Protein AF-A0A522VR78-F1 (afdb_monomer_lite)

Structure (mmCIF, N/CA/C/O backbone):
data_AF-A0A522VR78-F1
#
_entry.id   AF-A0A522VR78-F1
#
loop_
_atom_site.group_PDB
_atom_site.id
_atom_site.type_symbol
_atom_site.label_atom_id
_atom_site.label_alt_id
_atom_site.label_comp_id
_atom_site.label_asym_id
_atom_site.label_entity_id
_atom_site.label_seq_id
_atom_site.pdbx_PDB_ins_code
_atom_site.Cartn_x
_atom_site.Cartn_y
_atom_site.Cartn_z
_atom_site.occupancy
_atom_site.B_iso_or_equiv
_atom_site.auth_s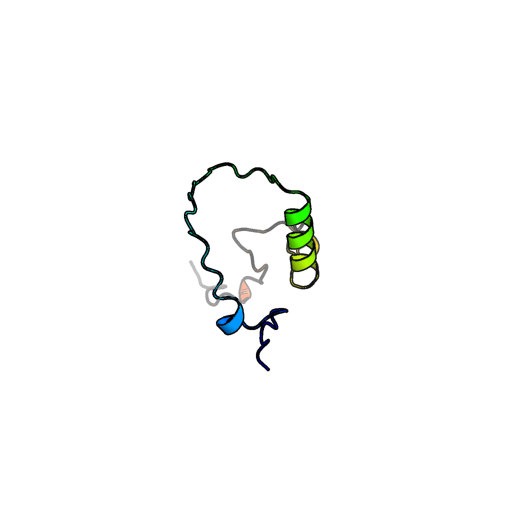eq_id
_atom_site.auth_comp_id
_atom_site.auth_asym_id
_atom_site.auth_atom_id
_atom_site.pdbx_PDB_model_num
ATOM 1 N N . MET A 1 1 ? 30.943 -1.741 2.270 1.00 36.09 1 MET A N 1
ATOM 2 C CA . MET A 1 1 ? 31.760 -1.742 1.038 1.00 36.09 1 MET A CA 1
ATOM 3 C C . MET A 1 1 ? 31.044 -0.881 0.010 1.00 36.09 1 MET A C 1
ATOM 5 O O . MET A 1 1 ? 29.879 -1.146 -0.243 1.00 36.09 1 MET A O 1
ATOM 9 N N . SER A 1 2 ? 31.679 0.189 -0.472 1.00 40.69 2 SER A N 1
ATOM 10 C CA . SER A 1 2 ? 31.083 1.165 -1.398 1.00 40.69 2 SER A CA 1
ATOM 11 C C . SER A 1 2 ? 31.229 0.692 -2.848 1.00 40.69 2 SER A C 1
ATOM 13 O O . SER A 1 2 ? 32.315 0.267 -3.246 1.00 40.69 2 SER A O 1
ATOM 15 N N . THR A 1 3 ? 30.148 0.746 -3.624 1.00 47.97 3 THR A N 1
ATOM 16 C CA . THR A 1 3 ? 30.137 0.396 -5.049 1.00 47.97 3 THR A CA 1
ATOM 17 C C . THR A 1 3 ? 30.807 1.515 -5.848 1.00 47.97 3 THR A C 1
ATOM 19 O O . THR A 1 3 ? 30.210 2.559 -6.096 1.00 47.97 3 THR A O 1
ATOM 22 N N . LEU A 1 4 ? 32.061 1.307 -6.252 1.00 59.72 4 LEU A N 1
ATOM 23 C CA . LEU A 1 4 ? 32.741 2.161 -7.227 1.00 59.72 4 LEU A CA 1
ATOM 24 C C . LEU A 1 4 ? 32.145 1.893 -8.614 1.00 59.72 4 LEU A C 1
ATOM 26 O O . LEU A 1 4 ? 32.281 0.791 -9.148 1.00 59.72 4 LEU A O 1
ATOM 30 N N . TYR A 1 5 ? 31.490 2.895 -9.199 1.00 61.03 5 TYR A N 1
ATOM 31 C CA . TYR A 1 5 ? 31.036 2.843 -10.587 1.00 61.03 5 TYR A CA 1
ATOM 32 C C . TYR A 1 5 ? 32.260 2.760 -11.510 1.00 61.03 5 TYR A C 1
ATOM 34 O O . TYR A 1 5 ? 32.980 3.738 -11.701 1.00 61.03 5 TYR A O 1
ATOM 42 N N . ARG A 1 6 ? 32.525 1.571 -12.061 1.00 53.03 6 ARG A N 1
ATOM 43 C CA . ARG A 1 6 ? 33.540 1.371 -13.102 1.00 53.03 6 ARG A CA 1
ATOM 44 C C . ARG A 1 6 ? 32.956 1.787 -14.445 1.00 53.03 6 ARG A C 1
ATOM 46 O O . ARG A 1 6 ? 32.236 1.018 -15.075 1.00 53.03 6 ARG A O 1
ATOM 53 N N . TYR A 1 7 ? 33.274 2.999 -14.876 1.00 59.78 7 TYR A N 1
ATOM 54 C CA . TYR A 1 7 ? 33.096 3.382 -16.271 1.00 59.78 7 TYR A CA 1
ATOM 55 C C . TYR A 1 7 ? 34.120 2.639 -17.140 1.00 59.78 7 TYR A C 1
ATOM 57 O O . TYR A 1 7 ? 35.228 2.345 -16.691 1.00 59.78 7 TYR A O 1
ATOM 65 N N . VAL A 1 8 ? 33.734 2.307 -18.376 1.00 68.00 8 VAL A N 1
ATOM 66 C CA . VAL A 1 8 ? 34.589 1.584 -19.342 1.00 68.00 8 VAL A CA 1
ATOM 67 C C . VAL A 1 8 ? 35.833 2.401 -19.719 1.00 68.00 8 VAL A C 1
ATOM 69 O O . VAL A 1 8 ? 36.848 1.826 -20.095 1.00 68.00 8 VAL A O 1
ATOM 72 N N . LEU A 1 9 ? 35.775 3.727 -19.561 1.00 65.56 9 LEU A N 1
ATOM 73 C CA . LEU A 1 9 ? 36.899 4.648 -19.715 1.00 65.56 9 LEU A CA 1
ATOM 74 C C . LEU A 1 9 ? 36.929 5.631 -18.528 1.00 65.56 9 LEU A C 1
ATOM 76 O O . LEU A 1 9 ? 35.852 6.035 -18.073 1.00 65.56 9 LEU A O 1
ATOM 80 N N . PRO A 1 10 ? 38.114 6.025 -18.024 1.00 71.62 10 PRO A N 1
ATOM 81 C CA . PRO A 1 10 ? 38.246 7.043 -16.982 1.00 71.62 10 PRO A CA 1
ATOM 82 C C . PRO A 1 10 ? 37.562 8.362 -17.371 1.00 71.62 10 PRO A C 1
ATOM 84 O O . PRO A 1 10 ? 37.656 8.825 -18.512 1.00 71.62 10 PRO A O 1
ATOM 87 N N . VAL A 1 11 ? 36.871 8.995 -16.420 1.00 66.50 11 VAL A N 1
ATOM 88 C CA . VAL A 1 11 ? 36.168 10.274 -16.651 1.00 66.50 11 VAL A CA 1
ATOM 89 C C . VAL A 1 11 ? 37.168 11.369 -17.038 1.00 66.50 11 VAL A C 1
ATOM 91 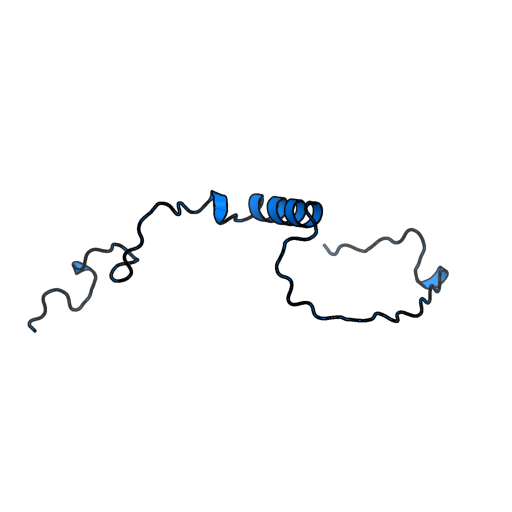O O . VAL A 1 11 ? 36.897 12.197 -17.908 1.00 66.50 11 VAL A O 1
ATOM 94 N N . GLU A 1 12 ? 38.353 11.314 -16.439 1.00 73.06 12 GLU A N 1
ATOM 95 C CA . GLU A 1 12 ? 39.486 12.200 -16.672 1.00 73.06 12 GLU A CA 1
ATOM 96 C C . GLU A 1 12 ? 40.038 12.086 -18.098 1.00 73.06 12 GLU A C 1
ATOM 98 O O . GLU A 1 12 ? 40.518 13.080 -18.624 1.00 73.06 12 GLU A O 1
ATOM 103 N N . GLU A 1 13 ? 39.948 10.914 -18.737 1.00 71.06 13 GLU A N 1
ATOM 104 C CA . GLU A 1 13 ? 40.421 10.701 -20.114 1.00 71.06 13 GLU A CA 1
ATOM 105 C C . GLU A 1 13 ? 39.387 11.133 -21.154 1.00 71.06 13 GLU A C 1
ATOM 107 O O . GLU A 1 13 ? 39.728 11.630 -22.226 1.00 71.06 13 GLU A O 1
ATOM 112 N N . THR A 1 14 ? 38.104 10.937 -20.852 1.00 76.31 14 THR A N 1
ATOM 113 C CA . THR A 1 14 ? 37.039 11.183 -21.828 1.00 76.31 14 THR A CA 1
ATOM 114 C C . THR A 1 14 ? 36.682 12.664 -21.933 1.00 76.31 14 THR A C 1
ATOM 116 O O . THR A 1 14 ? 36.334 13.123 -23.019 1.00 76.31 14 THR A O 1
ATOM 119 N N . HIS A 1 15 ? 36.767 13.430 -20.837 1.00 71.25 15 HIS A N 1
ATOM 120 C CA . HIS A 1 15 ? 36.353 14.841 -20.779 1.00 71.25 15 HIS A CA 1
ATOM 121 C C . HIS A 1 15 ? 34.956 15.100 -21.370 1.00 71.25 15 HIS A C 1
ATOM 123 O O . HIS A 1 15 ? 34.690 16.183 -21.901 1.00 71.25 15 HIS A O 1
ATOM 129 N N . TRP A 1 16 ? 34.054 14.116 -21.308 1.00 76.19 16 TRP A N 1
ATOM 130 C CA . TRP A 1 16 ? 32.732 14.242 -21.909 1.00 76.19 16 TRP A CA 1
ATOM 131 C C . TRP A 1 16 ? 31.962 15.383 -21.244 1.00 76.19 16 TRP A C 1
ATOM 133 O O . TRP A 1 16 ? 31.545 15.302 -20.090 1.00 76.19 16 TRP A O 1
ATOM 143 N N . LYS A 1 17 ? 31.769 16.463 -22.000 1.00 72.75 17 LYS A N 1
ATOM 144 C CA . LYS A 1 17 ? 30.892 17.573 -21.642 1.00 72.75 17 LYS A CA 1
ATOM 145 C C . LYS A 1 17 ? 29.663 17.484 -22.525 1.00 72.75 17 LYS A C 1
ATOM 147 O O . LYS A 1 17 ? 29.744 17.752 -23.721 1.00 72.75 17 LYS A O 1
ATOM 152 N N . PHE A 1 18 ? 28.528 17.124 -21.944 1.00 72.44 18 PHE A N 1
ATOM 153 C CA . PHE A 1 18 ? 27.244 17.296 -22.609 1.00 72.44 18 PHE A CA 1
ATOM 154 C C . PHE A 1 18 ? 26.611 18.598 -22.118 1.00 72.44 18 PHE A C 1
ATOM 156 O O . PHE A 1 18 ? 26.701 18.951 -20.942 1.00 72.44 18 PHE A O 1
ATOM 163 N N . GLN A 1 19 ? 25.993 19.341 -23.030 1.00 75.25 19 GLN A N 1
ATOM 164 C CA . GLN A 1 19 ? 25.195 20.511 -22.680 1.00 75.25 19 GLN A CA 1
ATOM 165 C C . GLN A 1 19 ? 23.896 19.997 -22.052 1.00 75.25 19 GLN A C 1
ATOM 167 O O . GLN A 1 19 ? 22.943 19.679 -22.759 1.00 75.25 19 GLN A O 1
ATOM 172 N N . GLY A 1 20 ? 23.896 19.825 -20.728 1.00 72.19 20 GLY A N 1
ATOM 173 C CA . GLY A 1 20 ? 22.790 19.264 -19.949 1.00 72.19 20 GLY A CA 1
ATOM 174 C C . GLY A 1 20 ? 21.603 20.212 -19.833 1.00 72.19 20 GLY A C 1
ATOM 175 O O . GLY A 1 20 ? 21.243 20.621 -18.734 1.00 72.19 20 GLY A O 1
ATOM 176 N N . ARG A 1 21 ? 21.006 20.598 -20.963 1.00 78.62 21 ARG A N 1
ATOM 177 C CA . ARG A 1 21 ? 19.764 21.366 -20.968 1.00 78.62 21 ARG A CA 1
ATOM 178 C C . ARG A 1 21 ? 18.600 20.383 -20.906 1.00 78.62 21 ARG A C 1
ATOM 180 O O . ARG A 1 21 ? 18.272 19.761 -21.912 1.00 78.62 21 ARG A O 1
ATOM 187 N N . SER A 1 22 ? 18.016 20.215 -19.724 1.00 81.31 22 SER A N 1
ATOM 188 C CA . SER A 1 22 ? 16.808 19.412 -19.532 1.00 81.31 22 SER A CA 1
ATOM 189 C C . SER A 1 22 ? 15.614 20.311 -19.251 1.00 81.31 22 SER A C 1
ATOM 191 O O . SER A 1 22 ? 15.643 21.102 -18.307 1.00 81.31 22 SER A O 1
ATOM 193 N N . ASP A 1 23 ? 14.553 20.141 -20.027 1.00 83.00 23 ASP A N 1
ATOM 194 C CA . ASP A 1 23 ? 13.269 20.770 -19.752 1.00 83.00 23 ASP A CA 1
ATOM 195 C C . ASP A 1 23 ? 12.507 19.901 -18.743 1.00 83.00 23 ASP A C 1
ATOM 197 O O . ASP A 1 23 ? 12.314 18.703 -18.952 1.00 83.00 23 ASP A O 1
ATOM 201 N N . THR A 1 24 ? 12.109 20.491 -17.614 1.00 81.81 24 THR A N 1
ATOM 202 C CA . THR A 1 24 ? 11.288 19.810 -16.602 1.00 81.81 24 THR A CA 1
ATOM 203 C C . THR A 1 24 ? 9.846 20.245 -16.783 1.00 81.81 24 THR A C 1
ATOM 205 O O . THR A 1 24 ? 9.546 21.435 -16.742 1.00 81.81 24 THR A O 1
ATOM 208 N N . THR A 1 25 ? 8.943 19.291 -16.989 1.00 81.94 25 THR A N 1
ATOM 209 C CA . THR A 1 25 ? 7.505 19.550 -17.102 1.00 81.94 25 THR A CA 1
ATOM 210 C C . THR A 1 25 ? 6.777 18.763 -16.026 1.00 81.94 25 THR A C 1
ATOM 212 O O . THR A 1 25 ? 6.988 17.560 -15.885 1.00 81.94 25 THR A O 1
ATOM 215 N N . PHE A 1 26 ? 5.922 19.444 -15.267 1.00 82.50 26 PHE A N 1
ATOM 216 C CA . PHE A 1 26 ? 5.007 18.789 -14.341 1.00 82.50 26 PHE A CA 1
ATOM 217 C C . PHE A 1 26 ? 3.782 18.309 -15.114 1.00 82.50 26 PHE A C 1
ATOM 219 O O . PHE A 1 26 ? 3.206 19.056 -15.903 1.00 82.50 26 PHE A O 1
ATOM 226 N N . THR A 1 27 ? 3.398 17.059 -14.886 1.00 76.19 27 THR A N 1
ATOM 227 C CA . THR A 1 27 ? 2.154 16.484 -15.393 1.00 76.19 27 THR A CA 1
ATOM 228 C C . THR A 1 27 ? 1.294 16.062 -14.211 1.00 76.19 27 THR A C 1
ATOM 230 O O . THR A 1 27 ? 1.812 15.575 -13.208 1.00 76.19 27 THR A O 1
ATOM 233 N N . TRP A 1 28 ? -0.014 16.248 -14.343 1.00 85.06 28 TRP A N 1
ATOM 234 C CA . TRP A 1 28 ? -1.033 15.744 -13.417 1.00 85.06 28 TRP A CA 1
ATOM 235 C C . TRP A 1 28 ? -1.772 14.570 -14.057 1.00 85.06 28 TRP A C 1
ATOM 237 O O . TRP A 1 28 ? -2.986 14.437 -13.940 1.00 85.06 28 TRP A O 1
ATOM 247 N N . ASP A 1 29 ? -1.024 13.761 -14.801 1.00 78.56 29 ASP A N 1
ATOM 248 C CA . ASP A 1 29 ? -1.496 12.481 -15.293 1.00 78.56 29 ASP A CA 1
ATOM 249 C C . ASP A 1 29 ? -0.988 11.392 -14.353 1.00 78.56 29 ASP A C 1
ATOM 251 O O . ASP A 1 29 ? 0.223 11.208 -14.200 1.00 78.56 29 ASP A O 1
ATOM 255 N N . TYR A 1 30 ? -1.932 10.728 -13.698 1.00 77.19 30 TYR A N 1
ATOM 256 C CA . TYR A 1 30 ? -1.687 9.654 -12.745 1.00 77.19 30 TYR A CA 1
ATOM 257 C C . TYR A 1 30 ? -1.861 8.270 -13.381 1.00 77.19 30 TYR A C 1
ATOM 259 O O . TYR A 1 30 ? -1.673 7.266 -12.692 1.00 77.19 30 TYR A O 1
ATOM 267 N N . ASP A 1 31 ? -2.188 8.201 -14.676 1.00 79.44 31 ASP A N 1
ATOM 268 C CA . ASP A 1 31 ? -2.277 6.937 -15.38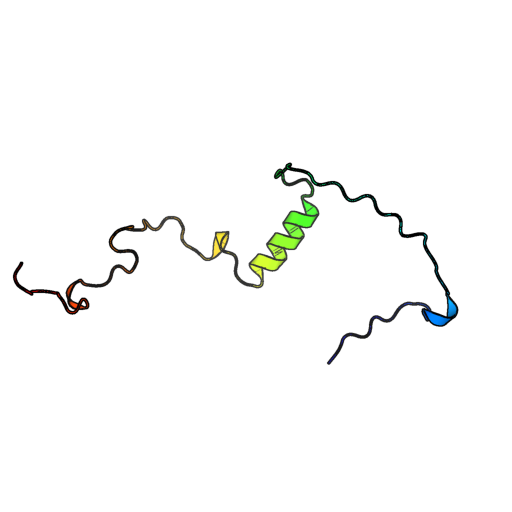8 1.00 79.44 31 ASP A CA 1
ATOM 269 C C . ASP A 1 31 ? -0.898 6.295 -15.516 1.00 79.44 31 ASP A C 1
ATOM 271 O O . ASP A 1 31 ? 0.143 6.932 -15.730 1.00 79.44 31 ASP A O 1
ATOM 275 N N . ALA A 1 32 ? -0.888 4.975 -15.394 1.00 69.69 32 ALA A N 1
ATOM 276 C CA . ALA A 1 32 ? 0.335 4.215 -15.449 1.00 69.69 32 ALA A CA 1
ATOM 277 C C . ALA A 1 32 ? 0.813 4.082 -16.903 1.00 69.69 32 ALA A C 1
ATOM 279 O O . ALA A 1 32 ? 0.352 3.241 -17.665 1.00 69.69 32 ALA A O 1
ATOM 280 N N . ARG A 1 33 ? 1.745 4.949 -17.307 1.00 72.62 33 ARG A N 1
ATOM 281 C CA . ARG A 1 33 ? 2.187 5.056 -18.710 1.00 72.62 33 ARG A CA 1
ATOM 282 C C . ARG A 1 33 ? 3.244 4.040 -19.146 1.00 72.62 33 ARG A C 1
ATOM 284 O O . ARG A 1 33 ? 3.552 3.961 -20.332 1.00 72.62 33 ARG A O 1
ATOM 291 N N . SER A 1 34 ? 3.853 3.309 -18.215 1.00 84.81 34 SER A N 1
ATOM 292 C CA . SER A 1 34 ? 4.929 2.364 -18.528 1.00 84.81 34 SER A CA 1
ATOM 293 C C . SER A 1 34 ? 4.758 1.060 -17.763 1.00 84.81 34 SER A C 1
ATOM 295 O O . SER A 1 34 ? 5.183 0.936 -16.613 1.00 84.81 34 SER A O 1
ATOM 297 N N . ASP A 1 35 ? 4.189 0.069 -18.445 1.00 86.94 35 ASP A N 1
ATOM 298 C CA . ASP A 1 35 ? 4.012 -1.288 -17.922 1.00 86.94 35 ASP A CA 1
ATOM 299 C C . ASP A 1 35 ? 5.323 -1.891 -17.410 1.00 86.94 35 ASP A C 1
ATOM 301 O O . ASP A 1 35 ? 5.335 -2.622 -16.423 1.00 86.94 35 ASP A O 1
ATOM 305 N N . ASP A 1 36 ? 6.450 -1.584 -18.051 1.00 88.25 36 ASP A N 1
ATOM 306 C CA . ASP A 1 36 ? 7.747 -2.130 -17.653 1.00 88.25 36 ASP A CA 1
ATOM 307 C C . ASP A 1 36 ? 8.277 -1.499 -16.360 1.00 88.25 36 ASP A C 1
ATOM 309 O O . ASP A 1 36 ? 8.816 -2.213 -15.509 1.00 88.25 36 ASP A O 1
ATOM 313 N N . LEU A 1 37 ? 8.067 -0.193 -16.152 1.00 88.44 37 LEU A N 1
ATOM 314 C CA . LEU A 1 37 ? 8.394 0.453 -14.877 1.00 88.44 37 LEU A CA 1
ATOM 315 C C . LEU A 1 37 ? 7.478 -0.035 -13.751 1.00 88.44 37 LEU A C 1
ATOM 317 O O . LEU A 1 37 ? 7.959 -0.273 -12.641 1.00 88.44 37 LEU A O 1
ATOM 321 N N . LEU A 1 38 ? 6.192 -0.260 -14.035 1.00 89.69 38 LEU A N 1
ATOM 322 C CA . LEU A 1 38 ? 5.267 -0.862 -13.073 1.00 89.69 38 LEU A CA 1
ATOM 323 C C . LEU A 1 38 ? 5.702 -2.272 -12.672 1.00 89.69 38 LEU A C 1
ATOM 325 O O . LEU A 1 38 ? 5.747 -2.583 -11.484 1.00 89.69 38 LEU A O 1
ATOM 329 N N . LYS A 1 39 ? 6.084 -3.116 -13.639 1.00 90.56 39 LYS A N 1
ATOM 330 C CA . LYS A 1 39 ? 6.609 -4.466 -13.368 1.00 90.56 39 LYS A CA 1
ATOM 331 C C . LYS A 1 39 ? 7.877 -4.415 -12.520 1.00 90.56 39 LYS A C 1
ATOM 333 O O . LYS A 1 39 ? 8.029 -5.221 -11.601 1.00 90.56 39 LYS A O 1
ATOM 338 N N . LEU A 1 40 ? 8.786 -3.478 -12.807 1.00 89.69 40 LEU A N 1
ATOM 339 C CA . LEU A 1 40 ? 10.008 -3.301 -12.023 1.00 89.69 40 LEU A CA 1
ATOM 340 C C . LEU A 1 40 ? 9.685 -2.915 -10.574 1.00 89.69 40 LEU A C 1
ATOM 342 O O . LEU A 1 40 ? 10.221 -3.521 -9.645 1.00 89.69 40 LEU A O 1
ATOM 346 N N . TYR A 1 41 ? 8.783 -1.951 -10.385 1.00 88.25 41 TYR A N 1
ATOM 347 C CA . TYR A 1 41 ? 8.325 -1.531 -9.065 1.00 88.25 41 TYR A CA 1
ATOM 348 C C . TYR A 1 41 ? 7.645 -2.681 -8.304 1.00 88.25 41 TYR A C 1
ATOM 350 O O . TYR A 1 41 ? 8.017 -2.965 -7.164 1.00 88.25 41 TYR A O 1
ATOM 358 N N . ALA A 1 42 ? 6.732 -3.414 -8.951 1.00 88.44 42 ALA A N 1
ATOM 359 C CA . ALA A 1 42 ? 6.046 -4.570 -8.371 1.00 88.44 42 ALA A CA 1
ATOM 360 C C . ALA A 1 42 ? 7.028 -5.669 -7.928 1.00 88.44 42 ALA A C 1
ATOM 362 O O . ALA A 1 42 ? 6.924 -6.189 -6.817 1.00 88.44 42 ALA A O 1
ATOM 363 N N . LYS A 1 43 ? 8.049 -5.967 -8.744 1.00 90.94 43 LYS A N 1
ATOM 364 C CA . LYS A 1 43 ? 9.108 -6.927 -8.392 1.00 90.94 43 LYS A CA 1
ATOM 365 C C . LYS A 1 43 ? 9.922 -6.484 -7.171 1.00 90.94 43 LYS A C 1
ATOM 367 O O . LYS A 1 43 ? 10.372 -7.330 -6.395 1.00 90.94 43 LYS A O 1
ATOM 372 N N . GLY A 1 44 ? 10.127 -5.176 -7.013 1.00 89.56 44 GLY A N 1
ATOM 373 C CA . GLY A 1 44 ? 10.755 -4.587 -5.832 1.00 89.56 44 GLY A CA 1
ATOM 374 C C . GLY A 1 44 ? 9.896 -4.764 -4.580 1.00 89.56 44 GLY A C 1
ATOM 375 O O . GLY A 1 44 ? 10.388 -5.294 -3.584 1.00 89.56 44 GLY A O 1
ATOM 376 N N . LYS A 1 45 ? 8.607 -4.399 -4.656 1.00 93.31 45 LYS A N 1
ATOM 377 C CA . LYS A 1 45 ? 7.643 -4.574 -3.555 1.00 93.31 45 LYS A CA 1
ATOM 378 C C . LYS A 1 45 ? 7.572 -6.025 -3.079 1.00 93.31 45 LYS A C 1
ATOM 380 O O . LYS A 1 45 ? 7.708 -6.285 -1.888 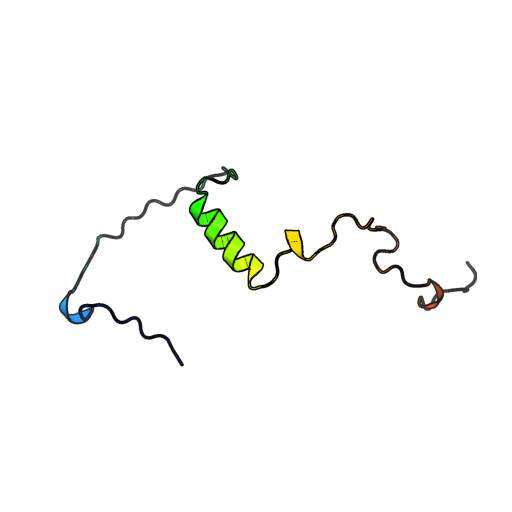1.00 93.31 45 LYS A O 1
ATOM 385 N N . GLN A 1 46 ? 7.435 -6.976 -4.007 1.00 88.69 46 GLN A N 1
ATOM 386 C CA . GLN A 1 46 ? 7.267 -8.399 -3.687 1.00 88.69 46 GLN A CA 1
ATOM 387 C C . GLN A 1 46 ? 8.439 -8.977 -2.870 1.00 88.69 46 GLN A C 1
ATOM 389 O O . GLN A 1 46 ? 8.229 -9.791 -1.969 1.00 88.69 46 GLN A O 1
ATOM 394 N N . GLN A 1 47 ? 9.671 -8.542 -3.162 1.00 86.38 47 GLN A N 1
ATOM 395 C CA . GLN A 1 47 ? 10.880 -8.966 -2.441 1.00 86.38 47 GLN A CA 1
ATOM 396 C C . GLN A 1 47 ? 11.086 -8.248 -1.100 1.00 86.38 47 GLN A C 1
ATOM 398 O O . GLN A 1 47 ? 11.941 -8.656 -0.317 1.00 86.38 47 GLN A O 1
ATOM 403 N N . GLN A 1 48 ? 10.318 -7.196 -0.829 1.00 87.31 48 GLN A N 1
ATOM 404 C CA . GLN A 1 48 ? 10.301 -6.502 0.452 1.00 87.31 48 GLN A CA 1
ATOM 405 C C . GLN A 1 48 ? 8.972 -6.790 1.161 1.00 87.31 48 GLN A C 1
ATOM 407 O O . GLN A 1 48 ? 8.711 -7.918 1.589 1.00 87.31 48 GLN A O 1
ATOM 412 N N . TRP A 1 49 ? 8.134 -5.763 1.273 1.00 88.06 49 TRP A N 1
ATOM 413 C CA . TRP A 1 49 ? 6.789 -5.820 1.801 1.00 88.06 49 TRP A CA 1
ATOM 414 C C . TRP A 1 49 ? 5.828 -5.301 0.730 1.00 88.06 49 TRP A C 1
ATOM 416 O O . TRP A 1 49 ? 5.967 -4.175 0.252 1.00 88.06 49 TRP A O 1
ATOM 426 N N . ASP A 1 50 ? 4.877 -6.145 0.340 1.00 92.44 50 ASP A N 1
ATOM 427 C CA . ASP A 1 50 ? 3.873 -5.833 -0.671 1.00 92.44 50 ASP A CA 1
ATOM 428 C C . ASP A 1 50 ? 2.485 -5.857 -0.037 1.00 92.44 50 ASP A C 1
ATOM 430 O O . ASP A 1 50 ? 1.961 -6.917 0.304 1.00 92.44 50 ASP A O 1
ATOM 434 N N . ALA A 1 51 ? 1.913 -4.670 0.142 1.00 89.88 51 ALA A N 1
ATOM 435 C CA . ALA A 1 51 ? 0.626 -4.483 0.798 1.00 89.88 51 ALA A CA 1
ATOM 436 C C . ALA A 1 51 ? -0.520 -5.207 0.076 1.00 89.88 51 ALA A C 1
ATOM 438 O O . ALA A 1 51 ? -1.449 -5.666 0.730 1.00 89.88 51 ALA A O 1
ATOM 439 N N . GLU A 1 52 ? -0.449 -5.344 -1.252 1.00 90.38 52 GLU A N 1
ATOM 440 C CA . GLU A 1 52 ? -1.495 -6.003 -2.049 1.00 90.38 52 GLU A CA 1
ATOM 441 C C . GLU A 1 52 ? -1.624 -7.493 -1.728 1.00 90.38 52 GLU A C 1
ATOM 443 O O . GLU A 1 52 ? -2.721 -8.039 -1.776 1.00 90.38 52 GLU A O 1
ATOM 448 N N . SER A 1 53 ? -0.510 -8.154 -1.405 1.00 90.75 53 SER A N 1
ATOM 449 C CA . SER A 1 53 ? -0.468 -9.603 -1.192 1.00 90.75 53 SER A CA 1
ATOM 450 C C . SER A 1 53 ? -0.291 -10.011 0.268 1.00 90.75 53 SER A C 1
ATOM 452 O O . SER A 1 53 ? -0.595 -11.149 0.621 1.00 90.75 53 SER A O 1
ATOM 454 N N . ARG A 1 54 ? 0.229 -9.122 1.122 1.00 91.50 54 ARG A N 1
ATOM 455 C CA . ARG A 1 54 ? 0.553 -9.447 2.521 1.00 91.50 54 ARG A CA 1
ATOM 456 C C . ARG A 1 54 ? -0.457 -8.949 3.545 1.00 91.50 54 ARG A C 1
ATOM 458 O O . ARG A 1 54 ? -0.393 -9.410 4.681 1.00 91.50 54 ARG A O 1
ATOM 465 N N . ILE A 1 55 ? -1.338 -8.021 3.182 1.00 90.12 55 ILE A N 1
ATOM 466 C CA . ILE A 1 55 ? -2.447 -7.594 4.039 1.00 90.12 55 ILE A CA 1
ATOM 467 C C . ILE A 1 55 ? -3.715 -8.283 3.543 1.00 90.12 55 ILE A C 1
ATOM 469 O O . ILE A 1 55 ? -4.025 -8.235 2.353 1.00 90.12 55 ILE A O 1
ATOM 473 N N . ASP A 1 56 ? -4.453 -8.906 4.460 1.00 90.88 56 ASP A N 1
ATOM 474 C CA . ASP A 1 56 ? -5.809 -9.363 4.182 1.00 90.88 56 ASP A CA 1
ATOM 475 C C . ASP A 1 56 ? -6.773 -8.175 4.262 1.00 90.88 56 ASP A C 1
ATOM 477 O O . ASP A 1 56 ? -7.256 -7.801 5.328 1.00 90.88 56 ASP A O 1
ATOM 481 N N . TRP A 1 57 ? -7.025 -7.562 3.110 1.00 91.31 57 TRP A N 1
ATOM 482 C CA . TRP A 1 57 ? -7.949 -6.436 2.979 1.00 91.31 57 TRP A CA 1
ATOM 483 C C . TRP A 1 57 ? -9.423 -6.833 3.080 1.00 91.31 57 TRP A C 1
ATOM 485 O O . TRP A 1 57 ? -10.280 -5.954 3.052 1.00 91.31 57 TRP A O 1
ATOM 495 N N . SER A 1 58 ? -9.738 -8.131 3.150 1.00 91.81 58 SER A N 1
ATOM 496 C CA . SER A 1 58 ? -11.118 -8.580 3.350 1.00 91.81 58 SER A CA 1
ATOM 497 C C . SER A 1 58 ? -11.569 -8.473 4.806 1.00 91.81 58 SER A C 1
ATOM 499 O O . SER A 1 58 ? -12.770 -8.520 5.069 1.00 91.81 58 SER A O 1
ATOM 501 N N . LEU A 1 59 ? -10.626 -8.301 5.741 1.00 88.75 59 LEU A N 1
ATOM 502 C CA . LEU A 1 59 ? -10.928 -8.091 7.148 1.00 88.75 59 LEU A CA 1
ATOM 503 C C . LEU A 1 59 ? -11.631 -6.743 7.348 1.00 88.75 59 LEU A C 1
ATOM 505 O O . LEU A 1 59 ? -11.118 -5.692 6.961 1.00 88.75 59 LEU A O 1
ATOM 509 N N . GLU A 1 60 ? -12.796 -6.783 7.986 1.00 86.25 60 GLU A N 1
ATOM 510 C CA . GLU A 1 60 ? -13.526 -5.583 8.375 1.00 86.25 60 GLU A CA 1
ATOM 511 C C . GLU A 1 60 ? -12.780 -4.867 9.508 1.00 86.25 60 GLU A C 1
ATOM 513 O O . GLU A 1 60 ? -12.431 -5.470 10.525 1.00 86.25 60 GLU A O 1
ATOM 518 N N . VAL A 1 61 ? -12.503 -3.579 9.307 1.00 86.62 61 VAL A N 1
ATOM 519 C CA . VAL A 1 61 ? -11.854 -2.725 10.304 1.00 86.62 61 VAL A CA 1
ATOM 520 C C . VAL A 1 61 ? -12.940 -1.958 11.039 1.00 86.62 61 VAL A C 1
ATOM 522 O O . VAL A 1 61 ? -13.629 -1.145 10.423 1.00 86.62 61 VAL A O 1
ATOM 525 N N . ASP A 1 62 ? -13.061 -2.193 12.342 1.00 87.81 62 ASP A N 1
ATOM 526 C CA . ASP A 1 62 ? -13.898 -1.385 13.224 1.00 87.81 62 ASP A CA 1
ATOM 527 C C . ASP A 1 62 ? -13.181 -0.045 13.505 1.00 87.81 62 ASP A C 1
ATOM 529 O O . ASP A 1 62 ? -12.089 -0.046 14.080 1.00 87.81 62 ASP A O 1
ATOM 533 N N . PRO A 1 63 ? -13.725 1.110 13.074 1.00 87.88 63 PRO A N 1
ATOM 534 C CA . PRO A 1 63 ? -13.104 2.407 13.331 1.00 87.88 63 PRO A CA 1
ATOM 535 C C . PRO A 1 63 ? -13.103 2.806 14.812 1.00 87.88 63 PRO A C 1
ATOM 537 O O . PRO A 1 63 ? -12.297 3.653 15.200 1.00 87.88 63 PRO A O 1
ATOM 540 N N . GLU A 1 64 ? -14.014 2.247 15.611 1.00 87.25 64 GLU A N 1
ATOM 541 C CA . GLU A 1 64 ? -14.146 2.520 17.045 1.00 87.25 64 GLU A CA 1
ATOM 542 C C . GLU A 1 64 ? -13.283 1.565 17.883 1.00 87.25 64 GLU A C 1
ATOM 544 O O . GLU A 1 64 ? -12.779 1.972 18.929 1.00 87.25 64 GLU A O 1
ATOM 549 N N . ASP A 1 65 ? -13.019 0.354 17.380 1.00 86.31 65 ASP A N 1
ATOM 550 C CA . ASP A 1 65 ? -12.108 -0.624 17.989 1.00 86.31 65 ASP A CA 1
ATOM 551 C C . ASP A 1 65 ? -11.144 -1.272 16.966 1.00 86.31 65 ASP A C 1
ATOM 553 O O . ASP A 1 65 ? -11.228 -2.463 16.644 1.00 86.31 65 ASP A O 1
ATOM 557 N N . PRO A 1 66 ? -10.157 -0.515 16.449 1.00 85.12 66 PRO A N 1
ATOM 558 C CA . PRO A 1 66 ? -9.220 -1.027 15.448 1.00 85.12 66 PRO A CA 1
ATOM 559 C C . PRO A 1 66 ? -8.255 -2.078 16.010 1.00 85.12 66 PRO A C 1
ATOM 561 O O . PRO A 1 66 ? -7.586 -2.775 15.245 1.00 85.12 66 PRO A O 1
ATOM 564 N N . MET A 1 67 ? -8.120 -2.154 17.336 1.00 86.06 67 MET A N 1
ATOM 565 C CA . MET A 1 67 ? -7.224 -3.096 18.000 1.00 86.06 67 MET A CA 1
ATOM 566 C C . MET A 1 67 ? -7.938 -4.389 18.410 1.00 86.06 67 MET A C 1
ATOM 568 O O . MET A 1 67 ? -7.242 -5.365 18.695 1.00 86.06 67 MET A O 1
ATOM 572 N N . GLN A 1 68 ? -9.276 -4.409 18.410 1.00 86.06 68 GLN A N 1
ATOM 573 C CA . GLN A 1 68 ? -10.108 -5.533 18.852 1.00 86.06 68 GLN A CA 1
ATOM 574 C C . GLN A 1 68 ? -9.696 -6.042 20.238 1.00 86.06 68 GLN A C 1
ATOM 576 O O . GLN A 1 68 ? -9.631 -7.250 20.493 1.00 86.06 68 GLN A O 1
ATOM 581 N N . VAL A 1 69 ? -9.312 -5.112 21.114 1.00 88.00 69 VAL A N 1
ATOM 582 C CA . VAL A 1 69 ? -8.832 -5.426 22.462 1.00 88.00 69 VAL A CA 1
ATOM 583 C C . VAL A 1 69 ? -9.992 -5.363 23.434 1.00 88.00 69 VAL A C 1
ATOM 585 O O . VAL A 1 69 ? -10.832 -4.480 23.356 1.00 88.00 69 VAL A O 1
ATOM 588 N N . ASP A 1 70 ? -10.020 -6.295 24.380 1.00 88.75 70 ASP A N 1
ATOM 589 C CA . ASP A 1 70 ? -11.066 -6.321 25.397 1.00 88.75 70 ASP A CA 1
ATOM 590 C C . ASP A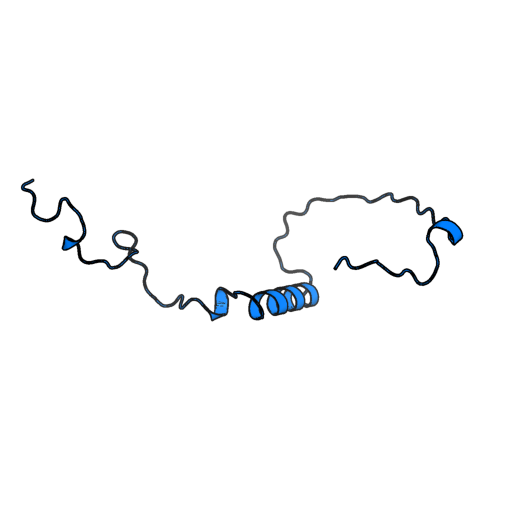 1 70 ? -11.083 -5.007 26.193 1.00 88.75 70 ASP A C 1
ATOM 592 O O . ASP A 1 70 ? -10.047 -4.594 26.718 1.00 88.75 70 ASP A O 1
ATOM 596 N N . ASP A 1 71 ? -12.255 -4.383 26.329 1.00 88.12 71 ASP A N 1
ATOM 597 C CA . ASP A 1 71 ? -12.438 -3.111 27.039 1.00 88.12 71 ASP A CA 1
ATOM 598 C C . ASP A 1 71 ? -11.837 -3.102 28.455 1.00 88.12 71 ASP A C 1
ATOM 600 O O . ASP A 1 71 ? -11.455 -2.043 28.953 1.00 88.12 71 ASP A O 1
ATOM 604 N N . SER A 1 72 ? -11.690 -4.261 29.110 1.00 90.56 72 SER A N 1
ATOM 605 C CA . SER A 1 72 ? -11.063 -4.371 30.434 1.00 90.56 72 SER A CA 1
ATOM 606 C C . SER A 1 72 ? -9.602 -3.923 30.485 1.00 90.56 72 SER A C 1
ATOM 608 O O . SER A 1 72 ? -9.089 -3.653 31.575 1.00 90.56 72 SER A O 1
ATOM 610 N N . VAL A 1 73 ? -8.923 -3.800 29.339 1.00 90.81 73 VAL A N 1
ATOM 611 C CA . VAL A 1 73 ? -7.571 -3.224 29.279 1.00 90.81 73 VAL A CA 1
ATOM 612 C C . VAL A 1 73 ? -7.577 -1.705 29.457 1.00 90.81 73 VAL A C 1
ATOM 614 O O . VAL A 1 73 ? -6.542 -1.119 29.785 1.00 90.81 73 VAL A O 1
ATOM 617 N N . VAL A 1 74 ? -8.724 -1.051 29.251 1.00 89.06 74 VAL A N 1
ATOM 618 C CA . VAL A 1 74 ? -8.877 0.392 29.422 1.00 89.06 74 VAL A CA 1
ATOM 619 C C . VAL A 1 74 ? -8.914 0.708 30.924 1.00 89.06 74 VAL A C 1
ATOM 621 O O . VAL A 1 74 ? -9.775 0.198 31.636 1.00 89.06 74 VAL A O 1
ATOM 624 N N . PRO A 1 75 ? -8.051 1.600 31.451 1.00 90.62 75 PRO A N 1
ATOM 625 C CA . PRO A 1 75 ? -8.011 1.896 32.891 1.00 90.62 75 PRO A CA 1
ATOM 626 C C . PRO A 1 75 ? -9.309 2.470 33.483 1.00 90.62 75 PRO A C 1
ATOM 628 O O . PRO A 1 75 ? -9.488 2.461 34.698 1.00 90.62 75 PRO A O 1
ATOM 631 N N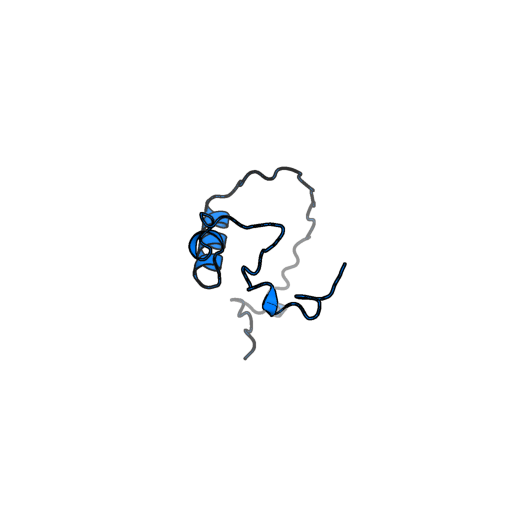 . LEU A 1 76 ? -10.187 3.007 32.634 1.00 89.31 76 LEU A N 1
ATOM 632 C CA . LEU A 1 76 ? -11.500 3.545 33.002 1.00 89.31 76 LEU A CA 1
ATOM 633 C C . LEU A 1 76 ? -12.608 2.480 32.987 1.00 89.31 76 LEU A C 1
ATOM 635 O O . LEU A 1 76 ? -13.758 2.779 33.299 1.00 89.31 76 LEU A O 1
ATOM 639 N N . PHE A 1 77 ? -12.293 1.239 32.619 1.00 92.12 77 PHE A N 1
ATOM 640 C CA . PHE A 1 77 ? -13.274 0.169 32.568 1.00 92.12 77 PHE A CA 1
ATOM 641 C C . PHE A 1 77 ? -13.928 -0.054 33.940 1.00 92.12 77 PHE A C 1
ATOM 643 O O . PHE A 1 77 ? -13.254 -0.258 34.951 1.00 92.12 77 PHE A O 1
ATOM 650 N N . GLY A 1 78 ? -15.262 -0.002 33.980 1.00 90.69 78 GLY A N 1
ATOM 651 C CA . GLY A 1 78 ? -16.048 -0.210 35.199 1.00 90.69 78 GLY A CA 1
ATOM 652 C C . GLY A 1 78 ? -16.122 0.985 36.157 1.00 90.69 78 GLY A C 1
ATOM 653 O O . GLY A 1 78 ? -16.722 0.852 37.226 1.00 90.69 78 GLY A O 1
ATOM 654 N N . THR A 1 79 ? -15.562 2.152 35.815 1.00 93.12 79 THR A N 1
ATOM 655 C CA . THR A 1 79 ? -15.796 3.369 36.609 1.00 93.12 79 THR A CA 1
ATOM 656 C C . THR A 1 79 ? -17.238 3.862 36.426 1.00 93.12 79 THR A C 1
ATOM 658 O O . THR A 1 79 ? -17.747 3.803 35.305 1.00 93.12 79 THR A O 1
ATOM 661 N N . PRO A 1 80 ? -17.914 4.351 37.482 1.00 89.44 80 PRO A N 1
ATOM 662 C CA . PRO A 1 80 ? -19.249 4.931 37.346 1.00 89.44 80 PRO A CA 1
ATOM 663 C C . PRO A 1 80 ? -19.227 6.171 36.438 1.00 89.44 80 PRO A C 1
ATOM 665 O O . PRO A 1 80 ? -18.252 6.925 36.458 1.00 89.44 80 PRO A O 1
ATOM 668 N N . LEU A 1 81 ? -20.303 6.352 35.661 1.00 78.25 81 LEU A N 1
ATOM 669 C CA . LEU A 1 81 ? -20.544 7.529 34.813 1.00 78.25 81 LEU A CA 1
ATOM 670 C C . LEU A 1 81 ? -20.810 8.794 35.637 1.00 78.25 81 LEU A C 1
ATOM 672 O O . LEU A 1 81 ? -21.501 8.684 36.679 1.00 78.25 81 LEU A O 1
#

Sequence (81 aa):
MSTLYRYVLPVEETHWKFQGRSDTTFTWDYDARSDDLLKLYAKGKQQQWDAESRIDWSLEVDPEDPMQVDDSVVPLFGTPL

Radius of gyration: 26.63 Å; chains: 1; bounding box: 61×31×60 Å

Foldseek 3Di:
DDDDPDDPDDCVVPVDDDPPDDDDDDDPDPDDPDPVVVVVVVVVCVVPPPCVPPDPPVDDADPVCNPPDDCVVPPCPPPDD

pLDDT: mean 81.28, std 11.98, range [36.09, 93.31]

Secondary structure (DSSP, 8-state):
-------SS-HHHH----------------S---HHHHHHHHHHHHHS--HHHHS-TTSPP-SS-TT---GGGSTTTT---